Protein AF-A0A1H9IPG0-F1 (afdb_monomer_lite)

Structure (mmCIF, N/CA/C/O backbone):
data_AF-A0A1H9IPG0-F1
#
_entry.id   AF-A0A1H9IPG0-F1
#
loop_
_atom_site.group_PDB
_atom_site.id
_atom_site.type_symbol
_atom_site.label_atom_id
_atom_site.label_alt_id
_atom_site.label_comp_id
_atom_site.label_asym_id
_atom_site.label_entity_id
_atom_site.label_seq_id
_atom_site.pdbx_PDB_ins_code
_atom_site.Cartn_x
_atom_site.Cartn_y
_atom_site.Cartn_z
_atom_site.occupancy
_atom_site.B_iso_or_equiv
_atom_site.auth_seq_id
_atom_site.auth_comp_id
_atom_site.auth_asym_id
_atom_site.auth_atom_id
_atom_site.pdbx_PDB_model_num
ATOM 1 N N . MET A 1 1 ? 7.117 -10.731 31.979 1.00 41.50 1 MET A N 1
ATOM 2 C CA . MET A 1 1 ? 6.324 -11.193 30.822 1.00 41.50 1 MET A CA 1
ATOM 3 C C . MET A 1 1 ? 4.863 -10.980 31.169 1.00 41.50 1 MET A C 1
ATOM 5 O O . MET A 1 1 ? 4.389 -11.626 32.090 1.00 41.50 1 MET A O 1
ATOM 9 N N . SER A 1 2 ? 4.197 -10.010 30.539 1.00 53.72 2 SER A N 1
ATOM 10 C CA . SER A 1 2 ? 2.748 -9.842 30.693 1.00 53.72 2 SER A CA 1
ATOM 11 C C . SER A 1 2 ? 2.079 -10.925 29.853 1.00 53.72 2 SER A C 1
ATOM 13 O O . SER A 1 2 ? 2.233 -10.922 28.633 1.00 53.72 2 SER A O 1
ATOM 15 N N . VAL A 1 3 ? 1.437 -11.900 30.495 1.00 65.12 3 VAL A N 1
ATOM 16 C CA . VAL A 1 3 ? 0.677 -12.934 29.789 1.00 65.12 3 VAL A CA 1
ATOM 17 C C . VAL A 1 3 ? -0.734 -12.395 29.635 1.00 65.12 3 VAL A C 1
ATOM 19 O O . VAL A 1 3 ? -1.541 -12.463 30.558 1.00 65.12 3 VAL A O 1
ATOM 22 N N . VAL A 1 4 ? -1.011 -11.804 28.478 1.00 71.31 4 VAL A N 1
ATOM 23 C CA . VAL A 1 4 ? -2.390 -11.542 28.075 1.00 71.31 4 VAL A CA 1
ATOM 24 C C . VAL A 1 4 ? -3.029 -12.902 27.808 1.00 71.31 4 VAL A C 1
ATOM 26 O O . VAL A 1 4 ? -2.564 -13.645 26.946 1.00 71.31 4 VAL A O 1
ATOM 29 N N . THR A 1 5 ? -4.038 -13.264 28.595 1.00 85.88 5 THR A N 1
ATOM 30 C CA . THR A 1 5 ? -4.746 -14.540 28.458 1.00 85.88 5 THR A CA 1
ATOM 31 C C . THR A 1 5 ? -5.879 -14.415 27.442 1.00 85.88 5 THR A C 1
ATOM 33 O O . THR A 1 5 ? -6.425 -13.332 27.231 1.00 85.88 5 THR A O 1
ATOM 36 N N . GLU A 1 6 ? -6.282 -15.529 26.830 1.00 81.62 6 GLU A N 1
ATOM 37 C CA . GLU A 1 6 ? -7.440 -15.558 25.921 1.00 81.62 6 GLU A CA 1
ATOM 38 C C . GLU A 1 6 ? -8.721 -15.065 26.610 1.00 81.62 6 GLU A C 1
ATOM 40 O O . GLU A 1 6 ? -9.503 -14.327 26.017 1.00 81.62 6 GLU A O 1
ATOM 45 N N . ALA A 1 7 ? -8.882 -15.372 27.901 1.00 84.25 7 ALA A N 1
ATOM 46 C CA . ALA A 1 7 ? -9.996 -14.887 28.713 1.00 84.25 7 ALA A CA 1
ATOM 47 C C . ALA A 1 7 ? -10.042 -13.351 28.808 1.00 84.25 7 ALA A C 1
ATOM 49 O O . ALA A 1 7 ? -11.118 -12.761 28.753 1.00 84.25 7 ALA A O 1
ATOM 50 N N . PHE A 1 8 ? -8.881 -12.697 28.909 1.00 84.50 8 PHE A N 1
ATOM 51 C CA . PHE A 1 8 ? -8.801 -11.238 28.913 1.00 84.50 8 PHE A CA 1
ATOM 52 C C . PHE A 1 8 ? -9.189 -10.649 27.550 1.00 84.50 8 PHE A C 1
ATOM 54 O O . PHE A 1 8 ? -9.895 -9.645 27.489 1.00 84.50 8 PHE A O 1
ATOM 61 N N . LEU A 1 9 ? -8.771 -11.282 26.450 1.00 83.44 9 LEU A N 1
ATOM 62 C CA . LEU A 1 9 ? -9.127 -10.830 25.102 1.00 83.44 9 LEU A CA 1
ATOM 63 C C . LEU A 1 9 ? -10.631 -10.937 24.837 1.00 83.44 9 LEU A C 1
ATOM 65 O O . LEU A 1 9 ? -11.207 -10.019 24.259 1.00 83.44 9 LEU A O 1
ATOM 69 N N . GLU A 1 10 ? -11.273 -12.018 25.280 1.00 86.12 10 GLU A N 1
ATOM 70 C CA . GLU A 1 10 ? -12.722 -12.184 25.131 1.00 86.12 10 GLU A CA 1
ATOM 71 C C . GLU A 1 10 ? -13.509 -11.166 25.967 1.00 86.12 10 GLU A C 1
ATOM 73 O O . GLU A 1 10 ? -14.440 -10.545 25.455 1.00 86.12 10 GLU A O 1
ATOM 78 N N . GLN A 1 11 ? -13.080 -10.885 27.202 1.00 85.56 11 GLN A N 1
ATOM 79 C CA . GLN A 1 11 ? -13.681 -9.816 28.010 1.00 85.56 11 GLN A CA 1
ATOM 80 C C . GLN A 1 11 ? -13.550 -8.440 27.348 1.00 85.56 11 GLN A C 1
ATOM 82 O O . GLN A 1 11 ? -14.506 -7.666 27.332 1.00 85.56 11 GLN A O 1
ATOM 87 N N . MET A 1 12 ? -12.394 -8.145 26.749 1.00 84.69 12 MET A N 1
ATOM 88 C CA . MET A 1 12 ? -12.181 -6.893 26.019 1.00 84.69 12 MET A CA 1
ATOM 89 C C . MET A 1 12 ? -13.072 -6.784 24.775 1.00 84.69 12 MET A C 1
ATOM 91 O O . MET A 1 12 ? -13.605 -5.709 24.505 1.00 84.69 12 MET A O 1
ATOM 95 N N . LYS A 1 13 ? -13.279 -7.881 24.031 1.00 84.50 13 LYS A N 1
ATOM 96 C CA . LYS A 1 13 ? -14.196 -7.905 22.878 1.00 84.50 13 LYS A CA 1
ATOM 97 C C . LYS A 1 13 ? -15.640 -7.666 23.297 1.00 84.50 13 LYS A C 1
ATOM 99 O O . LYS A 1 13 ? -16.338 -6.903 22.635 1.00 84.50 13 LYS A O 1
ATOM 104 N N . GLN A 1 14 ? -16.077 -8.298 24.382 1.00 89.06 14 GLN A N 1
ATOM 105 C CA . GLN A 1 14 ? -17.437 -8.135 24.880 1.00 89.06 14 GLN A CA 1
ATOM 106 C C . GLN A 1 14 ? -17.680 -6.700 25.373 1.00 89.06 14 GLN A C 1
ATOM 108 O O . GLN A 1 14 ? -18.651 -6.068 24.963 1.00 89.06 14 GLN A O 1
ATOM 113 N N . ALA A 1 15 ? -16.740 -6.128 26.133 1.00 81.69 15 ALA A N 1
ATOM 114 C CA . ALA A 1 15 ? -16.808 -4.732 26.572 1.00 81.69 15 ALA A CA 1
ATOM 115 C C . ALA A 1 15 ? -16.836 -3.738 25.393 1.00 81.69 15 ALA A C 1
ATOM 117 O O . ALA A 1 15 ? -17.561 -2.745 25.436 1.00 81.69 15 ALA A O 1
ATOM 118 N N . ALA A 1 16 ? -16.095 -4.017 24.315 1.00 84.38 16 ALA A N 1
ATOM 119 C CA . ALA A 1 16 ? -16.116 -3.201 23.100 1.00 84.38 16 ALA A CA 1
ATOM 120 C C . ALA A 1 16 ? -17.466 -3.248 22.359 1.00 84.38 16 ALA A C 1
ATOM 122 O O . ALA A 1 16 ? -17.828 -2.276 21.698 1.00 84.38 16 ALA A O 1
ATOM 123 N N . GLN A 1 17 ? -18.208 -4.357 22.458 1.00 86.06 17 GLN A N 1
ATOM 124 C CA . GLN A 1 17 ? -19.542 -4.494 21.862 1.00 86.06 17 GLN A CA 1
ATOM 125 C C . GLN A 1 17 ? -20.627 -3.814 22.702 1.00 86.06 17 GLN A C 1
ATOM 127 O O . GLN A 1 17 ? -21.522 -3.184 22.143 1.00 86.06 17 GLN A O 1
ATOM 132 N N . GLU A 1 18 ? -20.544 -3.926 24.028 1.00 89.19 18 GLU A N 1
ATOM 133 C CA . GLU A 1 18 ? -21.523 -3.348 24.955 1.00 89.19 18 GLU A CA 1
ATOM 134 C C . GLU A 1 18 ? -21.357 -1.822 25.091 1.00 89.19 18 GLU A C 1
ATOM 136 O O . GLU A 1 18 ? -22.349 -1.096 25.162 1.00 89.19 18 GLU A O 1
ATOM 141 N N . HIS A 1 19 ? -20.114 -1.323 25.056 1.00 86.94 19 HIS A N 1
ATOM 142 C CA . HIS A 1 19 ? -19.780 0.090 25.280 1.00 86.94 19 HIS A CA 1
ATOM 143 C C . HIS A 1 19 ? -18.799 0.643 24.227 1.00 86.94 19 HIS A C 1
ATOM 145 O O . HIS A 1 19 ? -17.683 1.059 24.557 1.00 86.94 19 HIS A O 1
ATOM 151 N N . PRO A 1 20 ? -19.193 0.703 22.941 1.00 81.75 20 PRO A N 1
ATOM 152 C CA . PRO A 1 20 ? -18.278 1.017 21.842 1.00 81.75 20 PRO A CA 1
ATOM 153 C C . PRO A 1 20 ? -17.641 2.410 21.949 1.00 81.75 20 PRO A C 1
ATOM 155 O O . PRO A 1 20 ? -16.450 2.572 21.685 1.00 81.75 20 PRO A O 1
ATOM 158 N N . THR A 1 21 ? -18.402 3.424 22.368 1.00 82.69 21 THR A N 1
ATOM 159 C CA . THR A 1 21 ? -17.918 4.813 22.457 1.00 82.69 21 THR A CA 1
ATOM 160 C C . THR A 1 21 ? -16.906 5.006 23.586 1.00 82.69 21 THR A C 1
ATOM 162 O O . THR A 1 21 ? -15.884 5.668 23.407 1.00 82.69 21 THR A O 1
ATOM 165 N N . GLU A 1 22 ? -17.170 4.415 24.749 1.00 86.06 22 GLU A N 1
ATOM 166 C CA . GLU A 1 22 ? -16.285 4.492 25.914 1.00 86.06 22 GLU A CA 1
ATOM 167 C C . GLU A 1 22 ? -15.008 3.689 25.672 1.00 86.06 22 GLU A C 1
ATOM 169 O O . GLU A 1 22 ? -13.907 4.177 25.927 1.00 86.06 22 GLU A O 1
ATOM 174 N N . PHE A 1 23 ? -15.146 2.500 25.078 1.00 84.69 23 PHE A N 1
ATOM 175 C CA . PHE A 1 23 ? -14.015 1.683 24.665 1.00 84.69 23 PHE A CA 1
ATOM 176 C C . PHE A 1 23 ? -13.114 2.437 23.683 1.00 84.69 23 PHE A C 1
ATOM 178 O O . PHE A 1 23 ? -11.903 2.503 23.889 1.00 84.69 23 PHE A O 1
ATOM 185 N N . GLN A 1 24 ? -13.697 3.085 22.665 1.00 79.88 24 GLN A N 1
ATOM 186 C CA . GLN A 1 24 ? -12.956 3.905 21.707 1.00 79.88 24 GLN A CA 1
ATOM 187 C C . GLN A 1 24 ? -12.191 5.043 22.398 1.00 79.88 24 GLN A C 1
ATOM 189 O O . GLN A 1 24 ? -11.024 5.273 22.087 1.00 79.88 24 GLN A O 1
ATOM 194 N N . ALA A 1 25 ? -12.809 5.732 23.361 1.00 82.31 25 ALA A N 1
ATOM 195 C CA . ALA A 1 25 ? -12.154 6.798 24.117 1.00 82.31 25 ALA A CA 1
ATOM 196 C C . ALA A 1 25 ? -10.965 6.288 24.951 1.00 82.31 25 ALA A C 1
ATOM 198 O O . ALA A 1 25 ? -9.944 6.972 25.038 1.00 82.31 25 ALA A O 1
ATOM 199 N N . ILE A 1 26 ? -11.077 5.084 25.520 1.00 85.75 26 ILE A N 1
ATOM 200 C CA . ILE A 1 26 ? -10.031 4.452 26.335 1.00 85.75 26 ILE A CA 1
ATOM 201 C C . ILE A 1 26 ? -8.861 3.973 25.477 1.00 85.75 26 ILE A C 1
ATOM 203 O O . ILE A 1 26 ? -7.714 4.161 25.872 1.00 85.75 26 ILE A O 1
ATOM 207 N N . ILE A 1 27 ? -9.120 3.362 24.317 1.00 81.88 27 ILE A N 1
ATOM 208 C CA . ILE A 1 27 ? -8.052 2.838 23.452 1.00 81.88 27 ILE A CA 1
ATOM 209 C C . ILE A 1 27 ? -7.360 3.937 22.645 1.00 81.88 27 ILE A C 1
ATOM 211 O O . ILE A 1 27 ? -6.196 3.774 22.293 1.00 81.88 27 ILE A O 1
ATOM 215 N N . LYS A 1 28 ? -8.036 5.062 22.368 1.00 78.38 28 LYS A N 1
ATOM 216 C CA . LYS A 1 28 ? -7.529 6.155 21.520 1.00 78.38 28 LYS A CA 1
ATOM 217 C C . LYS A 1 28 ? -6.101 6.631 21.855 1.00 78.38 28 LYS A C 1
ATOM 219 O O . LYS A 1 28 ? -5.351 6.857 20.914 1.00 78.38 28 LYS A O 1
ATOM 224 N N . PRO A 1 29 ? -5.674 6.764 23.126 1.00 79.75 29 PRO A N 1
ATOM 225 C CA . PRO A 1 29 ? -4.301 7.154 23.469 1.00 79.75 29 PRO A CA 1
ATOM 226 C C . PRO A 1 29 ? -3.254 6.053 23.232 1.00 79.75 29 PRO A C 1
ATOM 228 O O . PRO A 1 29 ? -2.062 6.344 23.184 1.00 79.75 29 PRO A O 1
ATOM 231 N N . PHE A 1 30 ? -3.684 4.792 23.137 1.00 76.62 30 PHE A N 1
ATOM 232 C CA . PHE A 1 30 ? -2.821 3.611 23.009 1.00 76.62 30 PHE A CA 1
ATOM 233 C C . PHE A 1 30 ? -2.799 3.040 21.592 1.00 76.62 30 PHE A C 1
ATOM 235 O O . PHE A 1 30 ? -1.870 2.316 21.236 1.00 76.62 30 PHE A O 1
ATOM 242 N N . VAL A 1 31 ? -3.805 3.364 20.781 1.00 66.38 31 VAL A N 1
ATOM 243 C CA . VAL A 1 31 ? -3.764 3.145 19.342 1.00 66.38 31 VAL A CA 1
ATOM 244 C C . VAL A 1 31 ? -2.813 4.201 18.780 1.00 66.38 31 VAL A C 1
ATOM 246 O O . VAL A 1 31 ? -3.107 5.392 18.894 1.00 66.38 31 VAL A O 1
ATOM 249 N N . PRO A 1 32 ? -1.649 3.817 18.222 1.00 54.22 32 PRO A N 1
ATOM 250 C CA . PRO A 1 32 ? -0.777 4.783 17.577 1.00 54.22 32 PRO A CA 1
ATOM 251 C C . PRO A 1 32 ? -1.598 5.546 16.540 1.00 54.22 32 PRO A C 1
ATOM 253 O O . PRO A 1 32 ? -2.355 4.938 15.786 1.00 54.22 32 PRO A O 1
ATOM 256 N N . GLU A 1 33 ? -1.439 6.867 16.518 1.00 52.00 33 GLU A N 1
ATOM 257 C CA . GLU A 1 33 ? -2.123 7.831 15.647 1.00 52.00 33 GLU A CA 1
ATOM 258 C C . GLU A 1 33 ? -1.697 7.662 14.168 1.00 52.00 33 GLU A C 1
ATOM 260 O O . GLU A 1 33 ? -1.296 8.599 13.482 1.00 52.00 33 GLU A O 1
ATOM 265 N N . LYS A 1 34 ? -1.689 6.423 13.672 1.00 49.03 34 LYS A N 1
ATOM 266 C CA . LYS A 1 34 ? -1.299 6.050 12.315 1.00 49.03 34 LYS A CA 1
ATOM 267 C C . LYS A 1 34 ? -2.453 6.194 11.322 1.00 49.03 34 LYS A C 1
ATOM 269 O O . LYS A 1 34 ? -2.199 6.198 10.123 1.00 49.03 34 LYS A O 1
ATOM 274 N N . GLU A 1 35 ? -3.685 6.367 11.795 1.00 49.75 35 GLU A N 1
ATOM 275 C CA . GLU A 1 35 ? -4.895 6.291 10.970 1.00 49.75 35 GLU A CA 1
ATOM 276 C C . GLU A 1 35 ? -5.940 7.348 11.352 1.00 49.75 35 GLU A C 1
ATOM 278 O O . GLU A 1 35 ? -7.036 7.001 11.751 1.00 49.75 35 GLU A O 1
ATOM 283 N N . GLU A 1 36 ? -5.640 8.648 11.238 1.00 43.31 36 GLU A N 1
ATOM 284 C CA . GLU A 1 36 ? -6.709 9.637 10.951 1.00 43.31 36 GLU A CA 1
ATOM 285 C C . GLU A 1 36 ? -6.214 11.007 10.470 1.00 43.31 36 GLU A C 1
ATOM 287 O O . GLU A 1 36 ? -6.883 12.032 10.586 1.00 43.31 36 GLU A O 1
ATOM 292 N N . ARG A 1 37 ? -5.054 11.049 9.812 1.00 44.25 37 ARG A N 1
ATOM 293 C CA . ARG A 1 37 ? -4.921 12.000 8.709 1.00 44.25 37 ARG A CA 1
ATOM 294 C C . ARG A 1 37 ? -5.297 11.217 7.477 1.00 44.25 37 ARG A C 1
ATOM 296 O O . ARG A 1 37 ? -4.502 10.398 7.027 1.00 44.25 37 ARG A O 1
ATOM 303 N N . VAL A 1 38 ? -6.483 11.473 6.932 1.00 51.25 38 VAL A N 1
ATOM 304 C CA . VAL A 1 38 ? -6.779 11.157 5.532 1.00 51.25 38 VAL A CA 1
ATOM 305 C C . VAL A 1 38 ? -5.771 11.959 4.708 1.00 51.25 38 VAL A C 1
ATOM 307 O O . VAL A 1 38 ? -6.035 13.080 4.274 1.00 51.25 38 VAL A O 1
ATOM 310 N N . LYS A 1 39 ? -4.540 11.450 4.591 1.00 57.56 39 LYS A N 1
ATOM 311 C CA . LYS A 1 39 ? -3.550 11.961 3.659 1.00 57.56 39 LYS A CA 1
ATOM 312 C C . LYS A 1 39 ? -4.202 11.756 2.308 1.00 57.56 39 LYS A C 1
ATOM 314 O O . LYS A 1 39 ? -4.307 10.644 1.818 1.00 57.56 39 LYS A O 1
ATOM 319 N N . GLN A 1 40 ? -4.697 12.840 1.725 1.00 75.06 40 GLN A N 1
ATOM 320 C CA . GLN A 1 40 ? -5.325 12.777 0.409 1.00 75.06 40 GLN A CA 1
ATOM 321 C C . GLN A 1 40 ? -4.317 12.360 -0.669 1.00 75.06 40 GLN A C 1
ATOM 323 O O . GLN A 1 40 ? -4.719 11.968 -1.760 1.00 75.06 40 GLN A O 1
ATOM 328 N N . MET A 1 41 ? -3.018 12.469 -0.366 1.00 88.00 41 MET A N 1
ATOM 329 C CA . MET A 1 41 ? -1.921 12.142 -1.257 1.00 88.00 41 MET A CA 1
ATOM 330 C C . MET A 1 41 ? -0.798 11.420 -0.502 1.00 88.00 41 MET A C 1
ATOM 332 O O . MET A 1 41 ? -0.428 11.822 0.602 1.00 88.00 41 MET A O 1
ATOM 336 N N . TYR A 1 42 ? -0.220 10.415 -1.148 1.00 90.88 42 TYR A N 1
ATOM 337 C CA . TYR A 1 42 ? 0.855 9.556 -0.665 1.00 90.88 42 TYR A CA 1
ATOM 338 C C . TYR A 1 42 ? 2.032 9.597 -1.637 1.00 90.88 42 TYR A C 1
ATOM 340 O O . TYR A 1 42 ? 1.861 9.747 -2.842 1.00 90.88 42 TYR A O 1
ATOM 348 N N . THR A 1 43 ? 3.247 9.443 -1.145 1.00 92.69 43 THR A N 1
ATOM 349 C CA . THR A 1 43 ? 4.425 9.160 -1.970 1.00 92.69 43 THR A CA 1
ATOM 350 C C . THR A 1 43 ? 4.474 7.674 -2.333 1.00 92.69 43 THR A C 1
ATOM 352 O O . THR A 1 43 ? 3.870 6.845 -1.659 1.00 92.69 43 THR A O 1
ATOM 355 N N . LEU A 1 44 ? 5.237 7.295 -3.366 1.00 92.69 44 LEU A N 1
ATOM 356 C CA . LEU A 1 44 ? 5.427 5.869 -3.686 1.00 92.69 44 LEU A CA 1
ATOM 357 C C . LEU A 1 44 ? 6.064 5.085 -2.534 1.00 92.69 44 LEU A C 1
ATOM 359 O O . LEU A 1 44 ? 5.780 3.903 -2.387 1.00 92.69 44 LEU A O 1
ATOM 363 N N . VAL A 1 45 ? 6.918 5.732 -1.734 1.00 93.62 45 VAL A N 1
ATOM 364 C CA . VAL A 1 45 ? 7.536 5.109 -0.556 1.00 93.62 45 VAL A CA 1
ATOM 365 C C . VAL A 1 45 ? 6.461 4.767 0.468 1.00 93.62 45 VAL A C 1
ATOM 367 O O . VAL A 1 45 ? 6.379 3.618 0.883 1.00 93.62 45 VAL A O 1
ATOM 370 N N . GLU A 1 46 ? 5.587 5.722 0.789 1.00 92.56 46 GLU A N 1
ATOM 371 C CA . GLU A 1 46 ? 4.471 5.500 1.715 1.00 92.56 46 GLU A CA 1
ATOM 372 C C . GLU A 1 46 ? 3.511 4.425 1.199 1.00 92.56 46 GLU A C 1
ATOM 374 O O . GLU A 1 46 ? 3.115 3.558 1.965 1.00 92.56 46 GLU A O 1
ATOM 379 N N . ILE A 1 47 ? 3.192 4.413 -0.101 1.00 93.50 47 ILE A N 1
ATOM 380 C CA . ILE A 1 47 ? 2.346 3.358 -0.682 1.00 93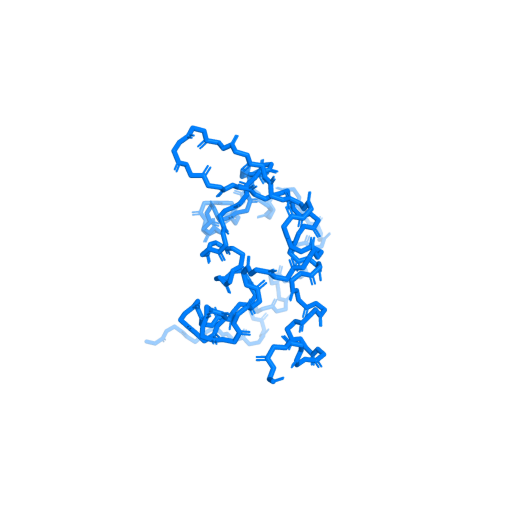.50 47 ILE A CA 1
ATOM 381 C C . ILE A 1 47 ? 3.019 1.984 -0.561 1.00 93.50 47 ILE A C 1
ATOM 383 O O . ILE A 1 47 ? 2.370 1.008 -0.191 1.00 93.50 47 ILE A O 1
ATOM 387 N N . CYS A 1 48 ? 4.322 1.894 -0.840 1.00 94.00 48 CYS A N 1
ATOM 388 C CA . CYS A 1 48 ? 5.069 0.649 -0.679 1.00 94.00 48 CYS A CA 1
ATOM 389 C C . CYS A 1 48 ? 5.069 0.180 0.782 1.00 94.00 48 CYS A C 1
ATOM 391 O O . CYS A 1 48 ? 4.845 -0.999 1.038 1.00 94.00 48 CYS A O 1
ATOM 393 N N . GLU A 1 49 ? 5.258 1.091 1.738 1.00 93.75 49 GLU A N 1
ATOM 394 C CA . GLU A 1 49 ? 5.174 0.787 3.170 1.00 93.75 49 GLU A CA 1
ATOM 395 C C . GLU A 1 49 ? 3.777 0.292 3.566 1.00 93.75 49 GLU A C 1
ATOM 397 O O . GLU A 1 49 ? 3.669 -0.706 4.277 1.00 93.75 49 GLU A O 1
ATOM 402 N N . THR A 1 50 ? 2.711 0.928 3.064 1.00 91.69 50 THR A N 1
ATOM 403 C CA . THR A 1 50 ? 1.321 0.502 3.294 1.00 91.69 50 THR A CA 1
ATOM 404 C C . THR A 1 50 ? 1.059 -0.910 2.772 1.00 91.69 50 THR A C 1
ATOM 406 O O . THR A 1 50 ? 0.377 -1.691 3.429 1.00 91.69 50 THR A O 1
ATOM 409 N N . LEU A 1 51 ? 1.624 -1.264 1.619 1.00 92.38 51 LEU A N 1
ATOM 410 C CA . LEU A 1 51 ? 1.460 -2.582 1.002 1.00 92.38 51 LEU A CA 1
ATOM 411 C C . LEU A 1 51 ? 2.464 -3.628 1.512 1.00 92.38 51 LEU A C 1
ATOM 413 O O . LEU A 1 51 ? 2.474 -4.754 1.017 1.00 92.38 51 LEU A O 1
ATOM 417 N N . ASN A 1 52 ? 3.320 -3.275 2.478 1.00 93.44 52 ASN A N 1
ATOM 418 C CA . ASN A 1 52 ? 4.432 -4.107 2.942 1.00 93.44 52 ASN A CA 1
ATOM 419 C C . ASN A 1 52 ? 5.361 -4.573 1.793 1.00 93.44 52 ASN A C 1
ATOM 421 O O . ASN A 1 52 ? 5.906 -5.679 1.798 1.00 93.44 52 ASN A O 1
ATOM 425 N N . ILE A 1 53 ? 5.540 -3.715 0.787 1.00 92.62 53 ILE A N 1
ATOM 426 C CA . ILE A 1 53 ? 6.424 -3.918 -0.360 1.00 92.62 53 ILE A CA 1
ATOM 427 C C . ILE A 1 53 ? 7.734 -3.176 -0.102 1.00 92.62 53 I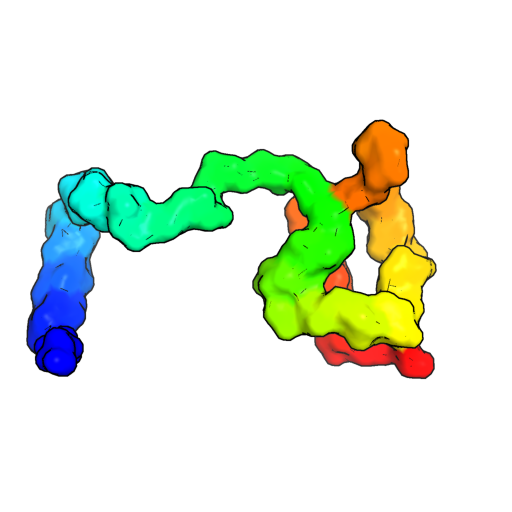LE A C 1
ATOM 429 O O . ILE A 1 53 ? 7.760 -1.992 0.232 1.00 92.62 53 ILE A O 1
ATOM 433 N N . LYS A 1 54 ? 8.870 -3.841 -0.328 1.00 94.38 54 LYS A N 1
ATOM 434 C CA . LYS A 1 54 ? 10.171 -3.169 -0.265 1.00 94.38 54 LYS A CA 1
ATOM 435 C C . LYS A 1 54 ? 10.307 -2.191 -1.437 1.00 94.38 54 LYS A C 1
ATOM 437 O O . LYS A 1 54 ? 10.420 -2.622 -2.586 1.00 94.38 54 LYS A O 1
ATOM 442 N N . TYR A 1 55 ? 10.386 -0.888 -1.146 1.00 93.62 55 TYR A N 1
ATOM 443 C CA . TYR A 1 55 ? 10.473 0.168 -2.168 1.00 93.62 55 TYR A CA 1
ATOM 444 C C . TYR A 1 55 ? 11.600 -0.062 -3.188 1.00 93.62 55 TYR A C 1
ATOM 446 O O . TYR A 1 55 ? 11.405 0.146 -4.381 1.00 93.62 55 TYR A O 1
ATOM 454 N N . SER A 1 56 ? 12.766 -0.558 -2.755 1.00 93.75 56 SER A N 1
ATOM 455 C CA . SER A 1 56 ? 13.865 -0.875 -3.680 1.00 93.75 56 SER A CA 1
ATOM 456 C C . SER A 1 56 ? 13.459 -1.902 -4.735 1.00 93.75 56 SER A C 1
ATOM 458 O O . SER A 1 56 ? 13.811 -1.754 -5.896 1.00 93.75 56 SER A O 1
ATOM 460 N N . THR A 1 57 ? 12.704 -2.933 -4.350 1.00 92.25 57 THR A N 1
ATOM 461 C CA . THR A 1 57 ? 12.279 -3.998 -5.264 1.00 92.25 57 THR A CA 1
ATOM 462 C C . THR A 1 57 ? 11.203 -3.494 -6.218 1.00 92.25 57 THR A C 1
ATOM 464 O O . THR A 1 57 ? 11.276 -3.760 -7.415 1.00 92.25 57 THR A O 1
ATOM 467 N N . PHE A 1 58 ? 10.256 -2.705 -5.708 1.00 92.19 58 PHE A N 1
ATOM 468 C CA . PHE A 1 58 ? 9.288 -1.976 -6.526 1.00 92.19 58 PHE A CA 1
ATOM 469 C C . PHE A 1 58 ? 9.973 -1.078 -7.568 1.00 92.19 58 PHE A C 1
ATOM 471 O O . PHE A 1 58 ? 9.600 -1.077 -8.742 1.00 92.19 58 PHE A O 1
ATOM 478 N N . TYR A 1 59 ? 11.022 -0.361 -7.161 1.00 90.88 59 TYR A N 1
ATOM 479 C CA . TYR A 1 59 ? 11.799 0.493 -8.050 1.00 90.88 59 TYR A CA 1
ATOM 480 C C . TYR A 1 59 ? 12.557 -0.315 -9.112 1.00 90.88 59 TYR A C 1
ATOM 482 O O . TYR A 1 59 ? 12.467 0.014 -10.293 1.00 90.88 59 TYR A O 1
ATOM 490 N N . THR A 1 60 ? 13.251 -1.392 -8.720 1.00 91.62 60 THR A N 1
ATOM 491 C CA . THR A 1 60 ? 14.013 -2.259 -9.637 1.00 91.62 60 THR A CA 1
ATOM 492 C C . THR A 1 60 ? 13.132 -2.928 -10.689 1.00 91.62 60 THR A C 1
ATOM 494 O O . THR A 1 60 ? 13.554 -3.028 -11.834 1.00 91.62 60 THR A O 1
ATOM 497 N N . ARG A 1 61 ? 11.902 -3.326 -10.342 1.00 88.69 61 ARG A N 1
ATOM 498 C CA . ARG A 1 61 ? 10.925 -3.861 -11.309 1.00 88.69 61 ARG A CA 1
ATOM 499 C C . ARG A 1 61 ? 10.341 -2.799 -12.254 1.00 88.69 61 ARG A C 1
ATOM 501 O O . ARG A 1 61 ? 9.515 -3.100 -13.101 1.00 88.69 61 ARG A O 1
ATOM 508 N N . GLY A 1 62 ? 10.703 -1.527 -12.095 1.00 89.38 62 GLY A N 1
ATOM 509 C CA . GLY A 1 62 ? 10.254 -0.468 -12.997 1.00 89.38 62 GLY A CA 1
ATOM 510 C C . GLY A 1 62 ? 8.777 -0.078 -12.869 1.00 89.38 62 GLY A C 1
ATOM 511 O O . GLY A 1 62 ? 8.335 0.785 -13.626 1.00 89.38 62 GLY A O 1
ATOM 512 N N . LEU A 1 63 ? 8.023 -0.614 -11.895 1.00 89.31 63 LEU A N 1
ATOM 513 C CA . LEU A 1 63 ? 6.594 -0.299 -11.726 1.00 89.31 63 LEU A CA 1
ATOM 514 C C . LEU A 1 63 ? 6.342 1.199 -11.522 1.00 89.31 63 LEU A C 1
ATOM 516 O O . LEU A 1 63 ? 5.319 1.716 -11.951 1.00 89.31 63 LEU A O 1
ATOM 520 N N . HIS A 1 64 ? 7.287 1.936 -10.937 1.00 89.06 64 HIS A N 1
ATOM 521 C CA . HIS A 1 64 ? 7.190 3.393 -10.795 1.00 89.06 64 HIS A CA 1
ATOM 522 C C . HIS A 1 64 ? 6.996 4.147 -12.130 1.00 89.06 64 HIS A C 1
ATOM 524 O O . HIS A 1 64 ? 6.527 5.285 -12.115 1.00 89.06 64 HIS A O 1
ATOM 530 N N . ASN A 1 65 ? 7.336 3.525 -13.266 1.00 91.25 65 ASN A N 1
ATOM 531 C CA . ASN A 1 65 ? 7.127 4.053 -14.616 1.00 91.25 65 ASN A CA 1
ATOM 532 C C . ASN A 1 65 ? 5.949 3.397 -15.353 1.00 91.25 65 ASN A C 1
ATOM 534 O O . ASN A 1 65 ? 5.736 3.687 -16.530 1.00 91.25 65 ASN A O 1
ATOM 538 N N . HIS A 1 66 ? 5.185 2.517 -14.700 1.00 91.19 66 HIS A N 1
ATOM 539 C CA . HIS A 1 66 ? 4.037 1.873 -15.325 1.00 91.19 66 HIS A CA 1
ATOM 540 C C . HIS A 1 66 ? 2.996 2.931 -15.743 1.00 91.19 66 HIS A C 1
ATOM 542 O O . HIS A 1 66 ? 2.697 3.822 -14.938 1.00 91.19 66 HIS A O 1
ATOM 548 N N . PRO A 1 67 ? 2.407 2.856 -16.954 1.00 92.31 67 PRO A N 1
ATOM 549 C CA . PRO A 1 67 ? 1.474 3.869 -17.448 1.00 92.31 67 PRO A CA 1
ATOM 550 C C . PRO A 1 67 ? 0.317 4.170 -16.487 1.00 92.31 67 PRO A C 1
ATOM 552 O O . PRO A 1 67 ? 0.003 5.336 -16.265 1.00 92.31 67 PRO A O 1
ATOM 555 N N . GLU A 1 68 ? -0.270 3.144 -15.865 1.00 91.94 68 GLU A N 1
ATOM 556 C CA . GLU A 1 68 ? -1.365 3.316 -14.894 1.00 91.94 68 GLU A CA 1
ATOM 557 C C . GLU A 1 68 ? -0.925 4.059 -13.624 1.00 91.94 68 GLU A C 1
ATOM 559 O O . GLU A 1 68 ? -1.656 4.898 -13.108 1.00 91.94 68 GLU A O 1
ATOM 564 N N . ILE A 1 69 ? 0.312 3.847 -13.166 1.00 91.81 69 ILE A N 1
ATOM 565 C CA . ILE A 1 69 ? 0.865 4.563 -12.008 1.00 91.81 69 ILE A CA 1
ATOM 566 C C . ILE A 1 69 ? 1.168 6.016 -12.392 1.00 91.81 69 ILE A C 1
ATOM 568 O O . ILE A 1 69 ? 0.843 6.945 -11.651 1.00 91.81 69 ILE A O 1
ATOM 572 N N . LEU A 1 70 ? 1.731 6.244 -13.582 1.00 92.69 70 LEU A N 1
ATOM 573 C CA . LEU A 1 70 ? 2.039 7.587 -14.077 1.00 92.69 70 LEU A CA 1
ATOM 574 C C . LEU A 1 70 ? 0.789 8.452 -14.294 1.00 92.69 70 LEU A C 1
ATOM 576 O O . LEU A 1 70 ? 0.865 9.660 -14.069 1.00 92.69 70 LEU A O 1
ATOM 580 N N . LYS A 1 71 ? -0.350 7.865 -14.684 1.00 94.44 71 LYS A N 1
ATOM 581 C CA . LYS A 1 71 ? -1.635 8.578 -14.825 1.00 94.44 71 LYS A CA 1
ATOM 5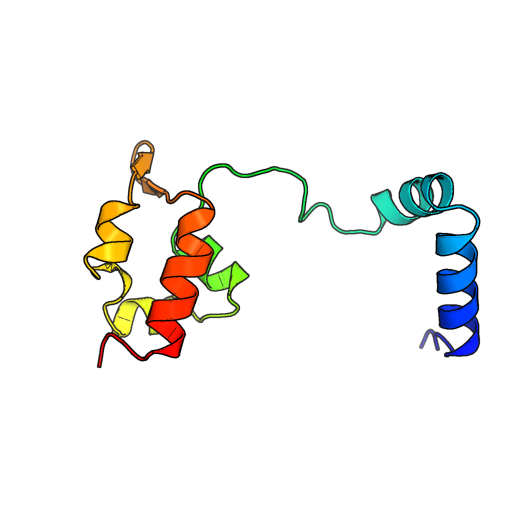82 C C . LYS A 1 71 ? -2.140 9.149 -13.498 1.00 94.44 71 LYS A C 1
ATOM 584 O O . LYS A 1 71 ? -2.694 10.244 -13.474 1.00 94.44 71 LYS A O 1
ATOM 589 N N . LEU A 1 72 ? -1.919 8.430 -12.399 1.00 91.88 72 LEU A N 1
ATOM 590 C CA . LEU A 1 72 ? -2.348 8.833 -11.054 1.00 91.88 72 LEU A CA 1
ATOM 591 C C . LEU A 1 72 ? -1.389 9.843 -10.400 1.00 91.88 72 LEU A C 1
ATOM 593 O O . LEU A 1 72 ? -1.702 10.441 -9.368 1.00 91.88 72 LEU A O 1
ATOM 597 N N . ARG A 1 73 ? -0.213 10.051 -10.999 1.00 92.69 73 ARG A N 1
ATOM 598 C CA . ARG A 1 73 ? 0.858 10.885 -10.459 1.00 92.69 73 ARG A CA 1
ATOM 599 C C . ARG A 1 73 ? 0.494 12.367 -10.495 1.00 92.69 73 ARG A C 1
ATOM 601 O O . ARG A 1 73 ? 0.366 12.970 -11.559 1.00 92.69 73 ARG A O 1
ATOM 608 N N . LYS A 1 74 ? 0.466 13.003 -9.326 1.00 90.75 74 LYS A N 1
ATOM 609 C CA . LYS A 1 74 ? 0.294 14.453 -9.174 1.00 90.75 74 LYS A CA 1
ATOM 610 C C . LYS A 1 74 ? 1.594 15.100 -8.718 1.00 90.75 74 LYS A C 1
ATOM 612 O O . LYS A 1 74 ? 2.331 14.568 -7.888 1.00 90.75 74 LYS A O 1
ATOM 617 N N . ARG A 1 75 ? 1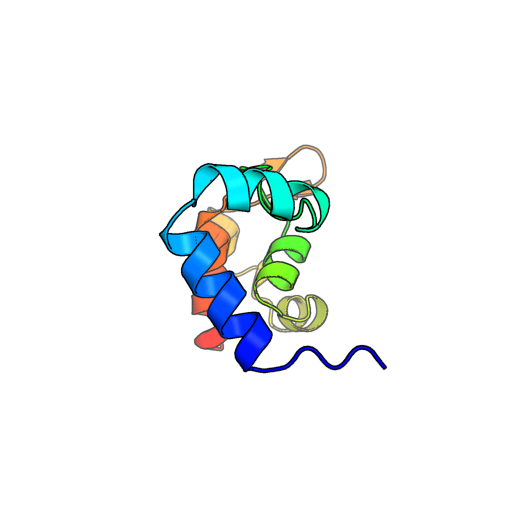.904 16.270 -9.277 1.00 87.75 75 ARG A N 1
ATOM 618 C CA . ARG A 1 75 ? 3.058 17.062 -8.840 1.00 87.75 75 ARG A CA 1
ATOM 619 C C . ARG A 1 75 ? 2.684 17.826 -7.575 1.00 87.75 75 ARG A C 1
ATOM 621 O O . ARG A 1 75 ? 1.777 18.650 -7.604 1.00 87.75 75 ARG A O 1
ATOM 628 N N . TYR A 1 76 ? 3.410 17.578 -6.492 1.00 80.69 76 TYR A N 1
ATOM 629 C CA . TYR A 1 76 ? 3.242 18.254 -5.211 1.00 80.69 76 TYR A CA 1
ATOM 630 C C . TYR A 1 76 ? 4.562 18.942 -4.837 1.00 80.69 76 TYR A C 1
ATOM 632 O O . TYR A 1 76 ? 5.468 18.364 -4.232 1.00 80.69 76 TYR A O 1
ATOM 640 N N . GLY A 1 77 ? 4.719 20.182 -5.309 1.00 81.62 77 GLY A N 1
ATOM 641 C CA . GLY A 1 77 ? 5.972 20.930 -5.203 1.00 81.62 77 GLY A CA 1
ATOM 642 C C . GLY A 1 77 ? 7.121 20.265 -5.973 1.00 81.62 77 GLY A C 1
ATOM 643 O O . GLY A 1 77 ? 7.102 20.190 -7.208 1.00 81.62 77 GLY A O 1
ATOM 644 N N . ARG A 1 78 ? 8.143 19.809 -5.236 1.00 83.62 78 ARG A N 1
ATOM 645 C CA . ARG A 1 78 ? 9.334 19.122 -5.778 1.00 83.62 78 ARG A CA 1
ATOM 646 C C . ARG A 1 78 ? 9.191 17.600 -5.843 1.00 83.62 78 ARG A C 1
ATOM 648 O O . ARG A 1 78 ? 10.060 16.948 -6.411 1.00 83.62 78 ARG A O 1
ATOM 655 N N . HIS A 1 79 ? 8.119 17.048 -5.283 1.00 83.44 79 HIS A N 1
ATOM 656 C CA . HIS A 1 79 ? 7.898 15.609 -5.216 1.00 83.44 79 HIS A CA 1
ATOM 657 C C . HIS A 1 79 ? 6.644 15.211 -5.988 1.00 83.44 79 HIS A C 1
ATOM 659 O O . HIS A 1 79 ? 5.780 16.035 -6.300 1.00 83.44 79 HIS A O 1
ATOM 665 N N . TYR A 1 80 ? 6.564 13.926 -6.309 1.00 91.00 80 TYR A N 1
ATOM 666 C CA . TYR A 1 80 ? 5.352 13.323 -6.832 1.00 91.00 80 TYR A CA 1
ATOM 667 C C . TYR A 1 80 ? 4.557 12.704 -5.693 1.00 91.00 80 TYR A C 1
ATOM 669 O O . TYR A 1 80 ? 5.130 12.072 -4.805 1.00 91.00 80 TYR A O 1
ATOM 677 N N . ALA A 1 81 ? 3.246 12.886 -5.751 1.00 93.06 81 ALA A N 1
ATOM 678 C CA . ALA A 1 81 ? 2.306 12.319 -4.809 1.00 93.06 81 ALA A CA 1
ATOM 679 C C . ALA A 1 81 ? 1.118 11.708 -5.563 1.00 93.06 81 ALA A C 1
ATOM 681 O O . ALA A 1 81 ? 0.855 12.048 -6.718 1.00 93.06 81 ALA A O 1
ATOM 682 N N . TYR A 1 82 ? 0.433 10.785 -4.912 1.00 93.75 82 TYR A N 1
ATOM 683 C CA . TYR A 1 82 ? -0.533 9.881 -5.512 1.00 93.75 82 TYR A CA 1
ATOM 684 C C . TYR A 1 82 ? -1.776 9.823 -4.628 1.00 93.75 82 TYR A C 1
ATOM 686 O O . TYR A 1 82 ? -1.635 9.758 -3.409 1.00 93.75 82 TYR A O 1
ATOM 694 N N . PRO A 1 83 ? -2.984 9.852 -5.202 1.00 91.88 83 PRO A N 1
ATOM 695 C CA . PRO A 1 83 ? -4.214 9.707 -4.432 1.00 91.88 83 PRO A CA 1
ATOM 696 C C . PRO A 1 83 ? -4.315 8.315 -3.788 1.00 91.88 83 PRO A C 1
ATOM 698 O O . PRO A 1 83 ? -3.616 7.387 -4.188 1.00 91.88 83 PRO A O 1
ATOM 701 N N . ALA A 1 84 ? -5.211 8.156 -2.811 1.00 88.50 84 ALA A N 1
ATOM 702 C CA . ALA A 1 84 ? -5.424 6.878 -2.118 1.00 88.50 84 ALA A CA 1
ATOM 703 C C . ALA A 1 84 ? -5.764 5.715 -3.076 1.00 88.50 84 ALA A C 1
ATOM 705 O O . ALA A 1 84 ? -5.258 4.613 -2.900 1.00 88.50 84 ALA A O 1
ATOM 706 N N . GLU A 1 85 ? -6.526 5.982 -4.142 1.00 87.75 85 GLU A N 1
ATOM 707 C CA . GLU A 1 85 ? -6.856 5.022 -5.218 1.00 87.75 85 GLU A CA 1
ATOM 708 C C . GLU A 1 85 ? -5.620 4.420 -5.924 1.00 87.75 85 GLU A C 1
ATOM 710 O O . GLU A 1 85 ? -5.689 3.348 -6.531 1.00 87.75 85 GLU A O 1
ATOM 715 N N . ALA A 1 86 ? -4.455 5.071 -5.823 1.00 91.06 86 ALA A N 1
ATOM 716 C CA . ALA A 1 86 ? -3.211 4.528 -6.354 1.00 91.06 86 ALA A CA 1
ATOM 717 C C . ALA A 1 86 ? -2.691 3.330 -5.552 1.00 91.06 86 ALA A C 1
ATOM 719 O O . ALA A 1 86 ? -1.946 2.530 -6.112 1.00 91.06 86 ALA A O 1
ATOM 720 N N . ILE A 1 87 ? -3.081 3.181 -4.280 1.00 92.12 87 ILE A N 1
ATOM 721 C CA . ILE A 1 87 ? -2.694 2.035 -3.446 1.00 92.12 87 ILE A CA 1
ATOM 722 C C . ILE A 1 87 ? -3.238 0.745 -4.062 1.00 92.12 87 ILE A C 1
ATOM 724 O O . ILE A 1 87 ? -2.466 -0.180 -4.313 1.00 92.12 87 ILE A O 1
ATOM 728 N N . ASP A 1 88 ? -4.532 0.713 -4.384 1.00 92.50 88 ASP A N 1
ATOM 729 C CA . ASP A 1 88 ? -5.178 -0.460 -4.982 1.00 92.50 88 ASP A CA 1
ATOM 730 C C . ASP A 1 88 ? -4.605 -0.770 -6.369 1.00 92.50 88 ASP A C 1
ATOM 732 O O . ASP A 1 88 ? -4.277 -1.916 -6.672 1.00 92.50 88 ASP A O 1
ATOM 736 N N . THR A 1 89 ? -4.385 0.265 -7.187 1.00 92.69 89 THR A N 1
ATOM 737 C CA . THR A 1 89 ? -3.770 0.114 -8.516 1.00 92.69 89 THR A CA 1
ATOM 738 C C . THR A 1 89 ? -2.362 -0.483 -8.420 1.00 92.69 89 THR A C 1
ATOM 740 O O . THR A 1 89 ? -2.021 -1.412 -9.150 1.00 92.69 89 THR A O 1
ATOM 743 N N . ILE A 1 90 ? -1.528 0.030 -7.509 1.00 93.12 90 ILE A N 1
ATOM 744 C CA . ILE A 1 90 ? -0.157 -0.456 -7.307 1.00 93.12 90 ILE A CA 1
ATOM 745 C C . ILE A 1 90 ? -0.157 -1.886 -6.766 1.00 93.12 90 ILE A C 1
ATOM 747 O O . ILE A 1 90 ? 0.677 -2.686 -7.190 1.00 93.12 90 ILE A O 1
ATOM 751 N N . LYS A 1 91 ? -1.089 -2.221 -5.868 1.00 93.56 91 LYS A N 1
ATOM 752 C CA . LYS A 1 91 ? -1.241 -3.575 -5.330 1.00 93.56 91 LYS A CA 1
ATOM 753 C C . LYS A 1 91 ? -1.528 -4.589 -6.436 1.00 93.56 91 LYS A C 1
ATOM 755 O O . LYS A 1 91 ? -0.824 -5.591 -6.516 1.00 93.56 91 LYS A O 1
ATOM 760 N N . ILE A 1 92 ? -2.496 -4.297 -7.306 1.00 93.75 92 ILE A N 1
ATOM 761 C CA . ILE A 1 92 ? -2.863 -5.174 -8.427 1.00 93.75 92 ILE A CA 1
ATOM 762 C C . ILE A 1 92 ? -1.655 -5.404 -9.340 1.00 93.75 92 ILE A C 1
ATOM 764 O O . ILE A 1 92 ? -1.244 -6.542 -9.542 1.00 93.75 92 ILE A O 1
ATOM 768 N N . LEU A 1 93 ? -1.013 -4.329 -9.809 1.00 91.38 93 LEU A N 1
ATOM 769 C CA . LEU A 1 93 ? 0.147 -4.427 -10.706 1.00 91.38 93 LEU A CA 1
ATOM 770 C C . LEU A 1 93 ? 1.318 -5.196 -10.079 1.00 91.38 93 LEU A C 1
ATOM 772 O O . LEU A 1 93 ? 2.061 -5.895 -10.770 1.00 91.38 93 LEU A O 1
ATOM 776 N N . TRP A 1 94 ? 1.499 -5.055 -8.765 1.00 92.06 94 TRP A N 1
ATOM 777 C CA . TRP A 1 94 ? 2.521 -5.775 -8.020 1.00 92.06 94 TRP A CA 1
ATOM 778 C C . TRP A 1 94 ? 2.242 -7.280 -7.941 1.00 92.06 94 TRP A C 1
ATOM 780 O O . TRP A 1 94 ? 3.162 -8.076 -8.152 1.00 92.06 94 TRP A O 1
ATOM 790 N N . GLU A 1 95 ? 0.999 -7.662 -7.644 1.00 90.94 95 GLU A N 1
ATOM 791 C CA . GLU A 1 95 ? 0.551 -9.058 -7.550 1.00 90.94 95 GLU A CA 1
ATOM 792 C C . GLU A 1 95 ? 0.547 -9.753 -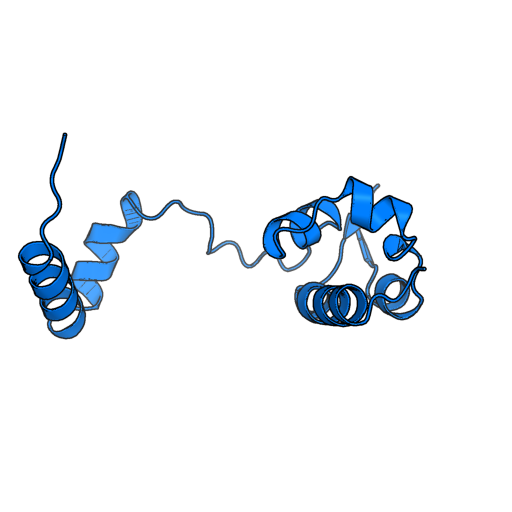8.918 1.00 90.94 95 GLU A C 1
ATOM 794 O O . GLU A 1 95 ? 0.962 -10.906 -9.021 1.00 90.94 95 GLU A O 1
ATOM 799 N N . GLU A 1 96 ? 0.184 -9.032 -9.980 1.00 88.69 96 GLU A N 1
ATOM 800 C CA . GLU A 1 96 ? 0.247 -9.505 -11.370 1.00 88.69 96 GLU A CA 1
ATOM 801 C C . GLU A 1 96 ? 1.689 -9.692 -11.880 1.00 88.69 96 GLU A C 1
ATOM 803 O O . GLU A 1 96 ? 1.907 -10.254 -12.953 1.00 88.69 96 GLU A O 1
ATOM 808 N N . GLY A 1 97 ? 2.694 -9.240 -11.121 1.00 77.62 97 GLY A N 1
ATOM 809 C CA . GLY A 1 97 ? 4.102 -9.368 -11.493 1.00 77.62 97 GLY A CA 1
ATOM 810 C C . GLY A 1 97 ? 4.508 -8.489 -12.678 1.00 77.62 97 GLY A C 1
ATOM 811 O O . GLY A 1 97 ? 5.542 -8.743 -13.295 1.00 77.62 97 GLY A O 1
ATOM 812 N N . VAL A 1 98 ? 3.722 -7.457 -12.992 1.00 64.56 98 VAL A N 1
ATOM 813 C CA . VAL A 1 98 ? 3.982 -6.541 -14.107 1.00 64.56 98 VAL A CA 1
ATOM 814 C C . VAL A 1 98 ? 5.278 -5.775 -13.830 1.00 64.56 98 VAL A C 1
ATOM 816 O O . VAL A 1 98 ? 5.371 -5.068 -12.831 1.00 64.56 98 VAL A O 1
ATOM 819 N N . GLY A 1 99 ? 6.288 -5.914 -14.696 1.00 57.09 99 GLY A N 1
ATOM 820 C CA . GLY A 1 99 ? 7.631 -5.338 -14.490 1.00 57.09 99 GLY A CA 1
ATOM 821 C C . GLY A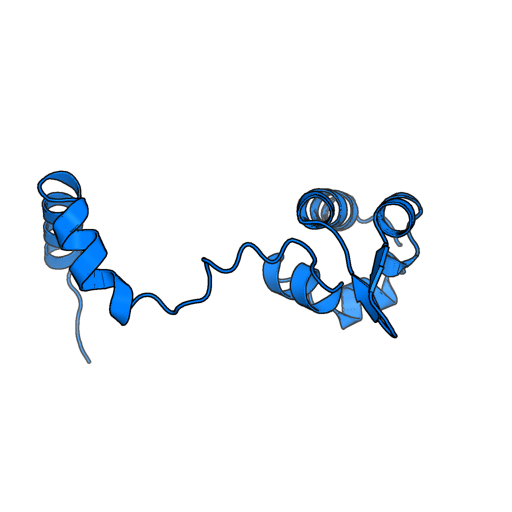 1 99 ? 8.779 -6.357 -14.406 1.00 57.09 99 GLY A C 1
ATOM 822 O O . GLY A 1 99 ? 9.815 -6.062 -13.804 1.00 57.09 99 GLY A O 1
ATOM 823 N N . LEU A 1 100 ? 8.587 -7.550 -14.979 1.00 47.81 100 LEU A N 1
ATOM 824 C CA . LEU A 1 100 ? 9.645 -8.500 -15.342 1.00 47.81 100 LEU A CA 1
ATOM 825 C C . LEU A 1 100 ? 9.911 -8.447 -16.848 1.00 47.81 100 LEU A C 1
ATOM 827 O O . LEU A 1 100 ? 8.923 -8.313 -17.605 1.00 47.81 100 LEU A O 1
#

Organism: NCBI:txid137733

pLDDT: mean 83.02, std 13.74, range [41.5, 94.44]

Sequence (100 aa):
MSVVTEAFLEQMKQAAQEHPTEFQAIIKPFVPEKEERVKQMYTLVEICETLNIKYSTFYTRGLHNHPEILKLRKRYGRHYAYPAEAIDTIKILWEEGVGL

Secondary structure (DSSP, 8-state):
-----HHHHHHHHHHHHH-HHHHHHHHTTTS-S-S----SEE-HHHHHHHTT--HHHHHHTTGGG-HHHHHH-EEETTEEEEETHHHHHHHHHHHTT---

Foldseek 3Di:
DDDPDPVNVVVLVVCCVVPVPVNCVVCVVVPPPPPPPQPQKDALCRLCVVLVHDVVVCVLLVVCVPPVNVVQWDDDDPGTIGGPVSSVVSNVCVVVSRRD

Radius of gyration: 19.3 Å; chains: 1; bounding box: 36×36×48 Å